Protein AF-A0A5B7BLK3-F1 (afdb_monomer_lite)

Sequence (152 aa):
DPQELPLVCRDIMMEYSKYVMKLGLTLFELLSKALGLDPNHLKDMDCAEGLFQSGHYYPACPEPEVTFGTSNHTDSGFLTVLVQDQMGGLQVRVFNPTQLITNDKFKSVNHKNVRANEGVVYRETTIKDFLTHYFTKGLDGTSSSSHLKLCK

Radius of gyration: 19.3 Å; chains: 1; bounding box: 41×30×56 Å

InterPro domains:
  IPR027443 Isopenicillin N synthase-like superfamily [G3DSA:2.60.120.330] (1-132)
  IPR044861 Isopenicillin N synthase-like, Fe(2+) 2OG dioxygenase domain [PF03171] (56-118)

Secondary structure (DSSP, 8-state):
-GGGS-TTTHHHHHHHHHHHHHHHHHHHHHHHHHTTS-TTHHHHTTTTS------------SSTTT-EEEEEE--SSS-------TT--EEEE------GGGTTSS---EEEEEPPSS---B----HHHHHHHHHHH-SSSS-GGGGGBPP-

Structure (mmCIF, N/CA/C/O backbone):
data_AF-A0A5B7BLK3-F1
#
_entry.id   AF-A0A5B7BLK3-F1
#
loop_
_atom_site.group_PDB
_atom_site.id
_atom_site.type_symbol
_atom_site.label_atom_id
_atom_site.label_alt_id
_atom_site.label_comp_id
_atom_site.label_asym_id
_atom_site.label_entity_id
_atom_site.label_seq_id
_atom_site.pdbx_PDB_ins_code
_atom_site.Cartn_x
_atom_site.Cartn_y
_atom_site.Cartn_z
_atom_site.occupancy
_atom_site.B_iso_or_equiv
_atom_site.auth_seq_id
_atom_site.auth_comp_id
_atom_site.auth_asym_id
_atom_site.auth_atom_id
_atom_site.pdbx_PDB_model_num
ATOM 1 N N . ASP A 1 1 ? -2.453 15.098 -5.390 1.00 76.62 1 ASP A N 1
ATOM 2 C CA . ASP A 1 1 ? -3.443 15.846 -6.200 1.00 76.62 1 ASP A CA 1
ATOM 3 C C . ASP A 1 1 ? -3.699 15.078 -7.504 1.00 76.62 1 ASP A C 1
ATOM 5 O O . ASP A 1 1 ? -2.731 14.588 -8.078 1.00 76.62 1 ASP A O 1
ATOM 9 N N . PRO A 1 2 ? -4.950 14.903 -7.982 1.00 79.31 2 PRO A N 1
ATOM 10 C CA . PRO A 1 2 ? -5.225 14.232 -9.261 1.00 79.31 2 PRO A CA 1
ATOM 11 C C . PRO A 1 2 ? -4.432 14.788 -10.455 1.00 79.31 2 PRO A C 1
ATOM 13 O O . PRO A 1 2 ? -4.132 14.050 -11.395 1.00 79.31 2 PRO A O 1
ATOM 16 N N . GLN A 1 3 ? -4.076 16.075 -10.431 1.00 85.19 3 GLN A N 1
ATOM 17 C CA . GLN A 1 3 ? -3.294 16.726 -11.484 1.00 85.19 3 GLN A CA 1
ATOM 18 C C . GLN A 1 3 ? -1.840 16.237 -11.535 1.00 85.19 3 GLN A C 1
ATOM 20 O O . GLN A 1 3 ? -1.225 16.276 -12.598 1.00 85.19 3 GLN A O 1
ATOM 25 N N . GLU A 1 4 ? -1.315 15.704 -10.429 1.00 84.44 4 GLU A N 1
ATOM 26 C CA . GLU A 1 4 ? 0.033 15.124 -10.352 1.00 84.44 4 GLU A CA 1
ATOM 27 C C . GLU A 1 4 ? 0.104 13.715 -10.957 1.00 84.44 4 GLU A C 1
ATOM 29 O O . GLU A 1 4 ? 1.199 13.193 -11.182 1.00 84.44 4 GLU A O 1
ATOM 34 N N . LEU A 1 5 ? -1.052 13.094 -11.223 1.00 86.06 5 LEU A N 1
ATOM 35 C CA . LEU A 1 5 ? -1.131 11.774 -11.835 1.00 86.06 5 LEU A CA 1
ATOM 36 C C . LEU A 1 5 ? -1.028 11.868 -13.368 1.00 86.06 5 LEU A C 1
ATOM 38 O O . LEU A 1 5 ? -1.684 12.727 -13.982 1.00 86.06 5 LEU A O 1
ATOM 42 N N . PRO A 1 6 ? -0.272 10.954 -14.008 1.00 87.75 6 PRO A N 1
ATOM 43 C CA . PRO A 1 6 ? -0.211 10.850 -15.461 1.00 87.75 6 PRO A CA 1
ATOM 44 C C . PRO A 1 6 ? -1.593 10.643 -16.083 1.00 87.75 6 PRO A C 1
ATOM 46 O O . PRO A 1 6 ? -2.389 9.836 -15.605 1.00 87.75 6 PRO A O 1
ATOM 49 N N . LEU A 1 7 ? -1.857 11.334 -17.195 1.00 90.44 7 LEU A N 1
ATOM 50 C CA . LEU A 1 7 ? -3.172 11.340 -17.847 1.00 90.44 7 LEU A CA 1
ATOM 51 C C . LEU A 1 7 ? -3.697 9.934 -18.169 1.00 90.44 7 LEU A C 1
ATOM 53 O O . LEU A 1 7 ? -4.871 9.666 -17.951 1.00 90.44 7 LEU A O 1
ATOM 57 N N . VAL A 1 8 ? -2.828 9.026 -18.626 1.00 91.88 8 VAL A N 1
ATOM 58 C CA . VAL A 1 8 ? -3.212 7.657 -19.023 1.00 91.88 8 VAL A CA 1
ATOM 59 C C . VAL A 1 8 ? -3.773 6.809 -17.885 1.00 91.88 8 VAL A C 1
ATOM 61 O O . VAL A 1 8 ? -4.544 5.890 -18.139 1.00 91.88 8 VAL A O 1
ATOM 64 N N . CYS A 1 9 ? -3.396 7.093 -16.639 1.00 88.62 9 CYS A N 1
ATOM 65 C CA . CYS A 1 9 ? -3.808 6.295 -15.488 1.00 88.62 9 CYS A CA 1
ATOM 66 C C . CYS A 1 9 ? -4.586 7.094 -14.442 1.00 88.62 9 CYS A C 1
ATOM 68 O O . CYS A 1 9 ? -5.023 6.502 -13.461 1.00 88.62 9 CYS A O 1
ATOM 70 N N . ARG A 1 10 ? -4.784 8.406 -14.630 1.00 91.31 10 ARG A N 1
ATOM 71 C CA . ARG A 1 10 ? -5.410 9.291 -13.638 1.00 91.31 10 ARG A CA 1
ATOM 72 C C . ARG A 1 10 ? -6.768 8.777 -13.175 1.00 91.31 10 ARG A C 1
ATOM 74 O O . ARG A 1 10 ? -6.950 8.567 -11.980 1.00 91.31 10 ARG A O 1
ATOM 81 N N . ASP A 1 11 ? -7.694 8.554 -14.101 1.00 94.19 11 ASP A N 1
ATOM 82 C CA . ASP A 1 11 ? -9.067 8.174 -13.748 1.00 94.19 11 ASP A CA 1
ATOM 83 C C . ASP A 1 11 ? -9.108 6.789 -13.094 1.00 94.19 11 ASP A C 1
ATOM 85 O O . ASP A 1 11 ? -9.754 6.608 -12.063 1.00 94.19 11 ASP A O 1
ATOM 89 N N . ILE A 1 12 ? -8.314 5.852 -13.621 1.00 93.00 12 ILE A N 1
ATOM 90 C CA . ILE A 1 12 ? -8.167 4.494 -13.084 1.00 93.00 12 ILE A CA 1
ATOM 91 C C . ILE A 1 12 ? -7.604 4.533 -11.658 1.00 93.00 12 ILE A C 1
ATOM 93 O O . ILE A 1 12 ? -8.141 3.888 -10.762 1.00 93.00 12 ILE A O 1
ATOM 97 N N . MET A 1 13 ? -6.543 5.307 -11.415 1.00 91.69 13 MET A N 1
ATOM 98 C CA . MET A 1 13 ? -5.936 5.442 -10.088 1.00 91.69 13 MET A CA 1
ATOM 99 C C . MET A 1 13 ? -6.885 6.118 -9.101 1.00 91.69 13 MET A C 1
ATOM 101 O O . MET A 1 13 ? -6.970 5.702 -7.946 1.00 91.69 13 MET A O 1
ATOM 105 N N . MET A 1 14 ? -7.635 7.129 -9.539 1.00 93.44 14 MET A N 1
ATOM 106 C CA . MET A 1 14 ? -8.638 7.797 -8.709 1.00 93.44 14 MET A CA 1
ATOM 107 C C . MET A 1 14 ? -9.784 6.859 -8.328 1.00 93.44 14 MET A C 1
ATOM 109 O O . MET A 1 14 ? -10.229 6.857 -7.179 1.00 93.44 14 MET A O 1
ATOM 113 N N . GLU A 1 15 ? -10.264 6.048 -9.267 1.00 95.50 15 GLU A N 1
ATOM 114 C CA . GLU A 1 15 ? -11.288 5.041 -9.004 1.00 95.50 15 GLU A CA 1
ATOM 115 C C . GLU A 1 15 ? -10.766 3.944 -8.070 1.00 95.50 15 GLU A C 1
ATOM 117 O O . GLU A 1 15 ? -11.380 3.664 -7.038 1.00 95.50 15 GLU A O 1
ATOM 122 N N . TYR A 1 16 ? -9.583 3.400 -8.361 1.00 92.88 16 TYR A N 1
ATOM 123 C CA . TYR A 1 16 ? -8.911 2.416 -7.516 1.00 92.88 16 TYR A CA 1
ATOM 124 C C . TYR A 1 16 ? -8.725 2.928 -6.081 1.00 92.88 16 TYR A C 1
ATOM 126 O O . TYR A 1 16 ? -9.036 2.217 -5.127 1.00 92.88 16 TYR A O 1
ATOM 134 N N . SER A 1 17 ? -8.326 4.194 -5.915 1.00 92.56 17 SER A N 1
ATOM 135 C CA . SER A 1 17 ? -8.194 4.845 -4.603 1.00 92.56 17 SER A CA 1
ATOM 136 C C . SER A 1 17 ? -9.479 4.776 -3.783 1.00 92.56 17 SER A C 1
ATOM 138 O O . SER A 1 17 ? -9.433 4.470 -2.594 1.00 92.56 17 SER A O 1
ATOM 140 N N . LYS A 1 18 ? -10.641 5.013 -4.406 1.00 94.31 18 LYS A N 1
ATOM 141 C CA . LYS A 1 18 ? -11.942 4.944 -3.720 1.00 94.31 18 LYS A CA 1
ATOM 142 C C . LYS A 1 18 ? -12.236 3.529 -3.225 1.00 94.31 18 LYS A C 1
ATOM 144 O O . LYS A 1 18 ? -12.693 3.359 -2.095 1.00 94.31 18 LYS A O 1
ATOM 149 N N . TYR A 1 19 ? -11.954 2.519 -4.048 1.00 95.94 19 TYR A N 1
ATOM 150 C CA . TYR A 1 19 ? -12.148 1.119 -3.669 1.00 95.94 19 TYR A CA 1
ATOM 151 C C . TYR A 1 19 ? -11.194 0.684 -2.554 1.00 95.94 19 TYR A C 1
ATOM 153 O O . TYR A 1 19 ? -11.640 0.061 -1.590 1.00 95.94 19 TYR A O 1
ATOM 161 N N . VAL A 1 20 ? -9.915 1.062 -2.635 1.00 94.06 20 VAL A N 1
ATOM 162 C CA . VAL A 1 20 ? -8.923 0.757 -1.593 1.00 94.06 20 VAL A CA 1
ATOM 163 C C . VAL A 1 20 ? -9.264 1.455 -0.281 1.00 94.06 20 VAL A C 1
ATOM 165 O O . VAL A 1 20 ? -9.175 0.819 0.763 1.00 94.06 20 VAL A O 1
ATOM 168 N N . MET A 1 21 ? -9.736 2.704 -0.306 1.00 93.75 21 MET A N 1
ATOM 169 C CA . MET A 1 21 ? -10.192 3.389 0.912 1.00 93.75 21 MET A CA 1
ATOM 170 C C . MET A 1 21 ? -11.377 2.676 1.557 1.00 93.75 21 MET A C 1
ATOM 172 O O . MET A 1 21 ? -11.376 2.438 2.763 1.00 93.75 21 MET A O 1
ATOM 176 N N . LYS A 1 22 ? -12.374 2.275 0.761 1.00 95.56 22 LYS A N 1
ATOM 177 C CA . LYS A 1 22 ? -13.519 1.508 1.269 1.00 95.56 22 LYS A CA 1
ATOM 178 C C . LYS A 1 22 ? -13.077 0.178 1.890 1.00 95.56 22 LYS A C 1
ATOM 180 O O . LYS A 1 22 ? -13.570 -0.196 2.956 1.00 95.56 22 LYS A O 1
ATOM 185 N N . LEU A 1 23 ? -12.150 -0.523 1.237 1.00 94.94 23 LEU A N 1
ATOM 186 C CA . LEU A 1 23 ? -11.564 -1.755 1.758 1.00 94.94 23 LEU A CA 1
ATOM 187 C C . LEU A 1 23 ? -10.812 -1.500 3.069 1.00 94.94 23 LEU A C 1
ATOM 189 O O . LEU A 1 23 ? -11.059 -2.199 4.046 1.00 94.94 23 LEU A O 1
ATOM 193 N N . GLY A 1 24 ? -9.949 -0.483 3.109 1.00 92.88 24 GLY A N 1
ATOM 194 C CA . GLY A 1 24 ? -9.183 -0.096 4.292 1.00 92.88 24 GLY A CA 1
ATOM 195 C C . GLY A 1 24 ? -10.088 0.183 5.488 1.00 92.88 24 GLY A C 1
ATOM 196 O O . GLY A 1 24 ? -9.904 -0.427 6.535 1.00 92.88 24 GLY A O 1
ATOM 197 N N . LEU A 1 25 ? -11.127 1.007 5.312 1.00 94.38 25 LEU A N 1
ATOM 198 C CA . LEU A 1 25 ? -12.119 1.291 6.358 1.00 94.38 25 LEU A CA 1
ATOM 199 C C . LEU A 1 25 ? -12.799 0.016 6.875 1.00 94.38 25 LEU A C 1
ATOM 201 O O . LEU A 1 25 ? -12.903 -0.184 8.082 1.00 94.38 25 LEU A O 1
ATOM 205 N N . THR A 1 26 ? -13.185 -0.885 5.969 1.00 96.31 26 THR A N 1
ATOM 206 C CA . THR A 1 26 ? -13.781 -2.177 6.348 1.00 96.31 26 THR A CA 1
ATOM 207 C C . THR A 1 26 ? -12.801 -3.022 7.170 1.00 96.31 26 THR A C 1
ATOM 209 O O . THR A 1 26 ? -13.182 -3.635 8.166 1.00 96.31 26 THR A O 1
ATOM 212 N N . LEU A 1 27 ? -11.522 -3.049 6.784 1.00 94.69 27 LEU A N 1
AT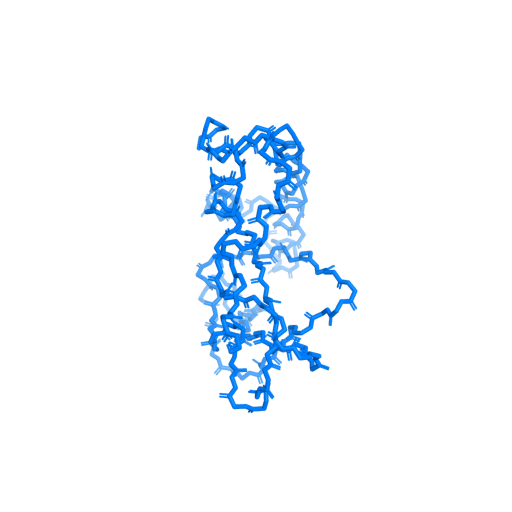OM 213 C CA . LEU A 1 27 ? -10.483 -3.776 7.514 1.00 94.69 27 LEU A CA 1
ATOM 214 C C . LEU A 1 27 ? -10.222 -3.160 8.893 1.00 94.69 27 LEU A C 1
ATOM 216 O O . LEU A 1 27 ? -10.094 -3.907 9.859 1.00 94.69 27 LEU A O 1
ATOM 220 N N . PHE A 1 28 ? -10.213 -1.832 9.021 1.00 92.88 28 PHE A N 1
ATOM 221 C CA . PHE A 1 28 ? -10.085 -1.149 10.311 1.00 92.88 28 PHE A CA 1
ATOM 222 C C . PHE A 1 28 ? -11.214 -1.502 11.282 1.00 92.88 28 PHE A C 1
ATOM 224 O O . PHE A 1 28 ? -10.946 -1.759 12.459 1.00 92.88 28 PHE A O 1
ATOM 231 N N . GLU A 1 29 ? -12.455 -1.589 10.800 1.00 95.69 29 GLU A N 1
ATOM 232 C CA . GLU A 1 29 ? -13.584 -2.026 11.627 1.00 95.69 29 GLU A CA 1
ATOM 233 C C . GLU A 1 29 ? -13.416 -3.470 12.115 1.00 95.69 29 GLU A C 1
ATOM 235 O O . GLU A 1 29 ? -13.656 -3.783 13.286 1.00 95.69 29 GLU A O 1
ATOM 240 N N . LEU A 1 30 ? -12.983 -4.366 11.223 1.00 95.56 30 LEU A N 1
ATOM 241 C CA . LEU A 1 30 ? -12.754 -5.773 11.553 1.00 95.56 30 LEU A CA 1
ATOM 242 C C . LEU A 1 30 ? -11.587 -5.950 12.530 1.00 95.56 30 LEU A C 1
ATOM 244 O O . LEU A 1 30 ? -11.705 -6.722 13.481 1.00 95.56 30 LEU A O 1
ATOM 248 N N . LEU A 1 31 ? -10.486 -5.220 12.335 1.00 90.44 31 LEU A N 1
ATOM 249 C CA . LEU A 1 31 ? -9.335 -5.224 13.238 1.00 90.44 31 LEU A CA 1
ATOM 250 C C . LEU A 1 31 ? -9.722 -4.693 14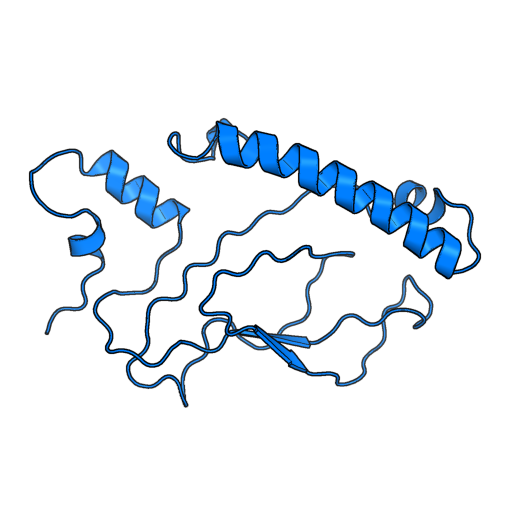.619 1.00 90.44 31 LEU A C 1
ATOM 252 O O . LEU A 1 31 ? -9.383 -5.319 15.620 1.00 90.44 31 LEU A O 1
ATOM 256 N N . SER A 1 32 ? -10.491 -3.603 14.689 1.00 90.88 32 SER A N 1
ATOM 257 C CA . SER A 1 32 ? -10.976 -3.058 15.964 1.00 90.88 32 SER A CA 1
ATOM 258 C C . SER A 1 32 ? -11.814 -4.090 16.727 1.00 90.88 32 SER A C 1
ATOM 260 O O . SER A 1 32 ? -11.544 -4.374 17.897 1.00 90.88 32 SER A O 1
ATOM 262 N N . LYS A 1 33 ? -12.748 -4.759 16.037 1.00 95.25 33 LYS A N 1
ATOM 263 C CA . LYS A 1 33 ? -13.534 -5.866 16.611 1.00 95.25 33 LYS A CA 1
ATOM 264 C C . LYS A 1 33 ? -12.655 -7.029 17.070 1.00 95.25 33 LYS A C 1
ATOM 266 O O . LYS A 1 33 ? -12.857 -7.543 18.166 1.00 95.25 33 LYS A O 1
ATOM 271 N N . ALA A 1 34 ? -11.667 -7.432 16.270 1.00 91.19 34 ALA A N 1
ATOM 272 C CA . ALA A 1 34 ? -10.743 -8.515 16.615 1.00 91.19 34 ALA A CA 1
ATOM 273 C C . ALA A 1 34 ? -9.891 -8.197 17.859 1.00 91.19 34 ALA A C 1
ATOM 275 O O . ALA A 1 34 ? -9.508 -9.100 18.603 1.00 91.19 34 ALA A O 1
ATOM 276 N N . LEU A 1 35 ? -9.630 -6.914 18.122 1.00 87.06 35 LEU A N 1
ATOM 277 C CA . LEU A 1 35 ? -8.943 -6.450 19.328 1.00 87.06 35 LEU A CA 1
ATOM 278 C C . LEU A 1 35 ? -9.852 -6.410 20.567 1.00 87.06 35 LEU A C 1
ATOM 280 O O . LEU A 1 35 ? -9.326 -6.255 21.674 1.00 87.06 35 LEU A O 1
ATOM 284 N N . GLY A 1 36 ? -11.167 -6.591 20.397 1.00 92.50 36 GLY A N 1
ATOM 285 C CA . GLY A 1 36 ? -12.182 -6.438 21.441 1.00 92.50 36 GLY A CA 1
ATOM 286 C C . GLY A 1 36 ? -12.565 -4.980 21.706 1.00 92.50 36 GLY A C 1
ATOM 287 O O . GLY A 1 36 ? -12.978 -4.657 22.816 1.00 92.50 36 GLY A O 1
ATOM 288 N N . LEU A 1 37 ? -12.372 -4.100 20.720 1.00 93.81 37 LEU A N 1
ATOM 289 C CA . LEU A 1 37 ? -12.618 -2.661 20.815 1.00 93.81 37 LEU A CA 1
ATOM 290 C C . LEU A 1 37 ? -13.908 -2.279 20.079 1.00 93.81 37 LEU A C 1
ATOM 292 O O . LEU A 1 37 ? -14.486 -3.085 19.342 1.00 93.81 37 LEU A O 1
ATOM 296 N N . ASP A 1 38 ? -14.345 -1.032 20.269 1.00 97.25 38 ASP A N 1
ATOM 297 C CA . ASP A 1 38 ? -15.418 -0.453 19.458 1.00 97.25 38 ASP A CA 1
ATOM 298 C C . ASP A 1 38 ? -15.055 -0.539 17.961 1.00 97.25 38 ASP A C 1
ATOM 300 O O . ASP A 1 38 ? -13.903 -0.267 17.616 1.00 97.25 38 ASP A O 1
ATOM 304 N N . PRO A 1 39 ? -15.984 -0.901 17.055 1.00 95.81 39 PRO A N 1
ATOM 305 C CA . PRO A 1 39 ? -15.697 -1.002 15.625 1.00 95.81 39 PRO A CA 1
ATOM 306 C C . PRO A 1 39 ? -15.076 0.253 15.001 1.00 95.81 39 PRO A C 1
ATOM 308 O O . PRO A 1 39 ? -14.317 0.126 14.047 1.00 95.81 39 PRO A O 1
ATOM 311 N N . ASN A 1 40 ? -15.358 1.447 15.524 1.00 94.19 40 ASN A N 1
ATOM 312 C CA . ASN A 1 40 ? -14.799 2.693 15.003 1.00 94.19 40 ASN A CA 1
ATOM 313 C C . ASN A 1 40 ? -13.474 3.087 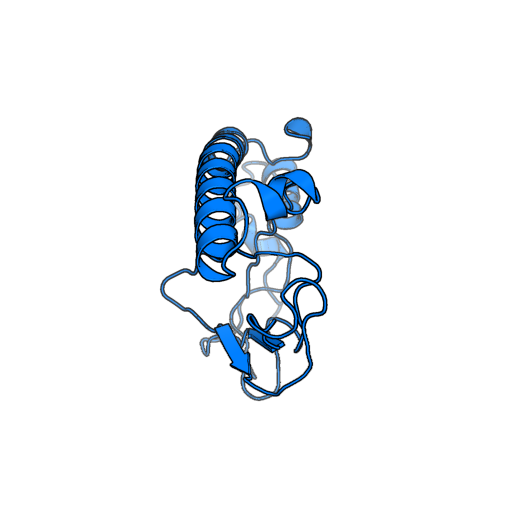15.663 1.00 94.19 40 ASN A C 1
ATOM 315 O O . A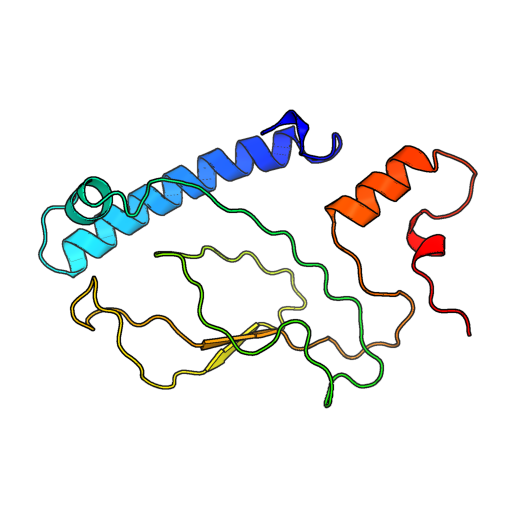SN A 1 40 ? -12.845 4.031 15.204 1.00 94.19 40 ASN A O 1
ATOM 319 N N . HIS A 1 41 ? -12.994 2.356 16.674 1.00 91.94 41 HIS A N 1
ATOM 320 C CA . HIS A 1 41 ? -11.858 2.773 17.498 1.00 91.94 41 HIS A CA 1
ATOM 321 C C . HIS A 1 41 ? -10.615 3.183 16.694 1.00 91.94 41 HIS A C 1
ATOM 323 O O . HIS A 1 41 ? -10.082 4.268 16.900 1.00 91.94 41 HIS A O 1
ATOM 329 N N . LEU A 1 42 ? -10.156 2.348 15.753 1.00 88.06 42 LEU A N 1
ATOM 330 C CA . LEU A 1 42 ? -8.977 2.680 14.941 1.00 88.06 42 LEU A CA 1
ATOM 331 C C . LEU A 1 42 ? -9.231 3.852 13.982 1.00 88.06 42 LEU A C 1
ATOM 333 O O . LEU A 1 42 ? -8.312 4.609 13.677 1.00 88.06 42 LEU A O 1
ATOM 337 N N . LYS A 1 43 ? -10.470 4.023 13.518 1.00 88.56 43 LYS A N 1
ATOM 338 C CA . LYS A 1 43 ? -10.855 5.159 12.678 1.00 88.56 43 LYS A CA 1
ATOM 339 C C . LYS A 1 43 ? -10.864 6.459 13.484 1.00 88.56 43 LYS A C 1
ATOM 341 O O . LYS A 1 43 ? -10.337 7.450 13.003 1.00 88.56 43 LYS A O 1
ATOM 346 N N . ASP A 1 44 ? -11.392 6.427 14.704 1.00 91.06 44 ASP A N 1
ATOM 347 C CA . ASP A 1 44 ? -11.450 7.573 15.620 1.00 91.06 44 ASP A CA 1
ATOM 348 C C . ASP A 1 44 ? -10.060 7.980 16.144 1.00 91.06 44 ASP A C 1
ATOM 350 O O . ASP A 1 44 ? -9.873 9.090 16.631 1.00 91.06 44 ASP A O 1
ATOM 354 N N . MET A 1 45 ? -9.073 7.084 16.035 1.00 87.69 45 MET A N 1
ATOM 355 C CA . MET A 1 45 ? -7.649 7.366 16.251 1.00 87.69 45 MET A CA 1
ATOM 356 C C . MET A 1 45 ? -6.941 7.907 14.999 1.00 87.69 45 MET A C 1
ATOM 358 O O . MET A 1 45 ? -5.711 7.884 14.936 1.00 87.69 45 MET A O 1
ATOM 362 N N . ASP A 1 46 ? -7.694 8.307 13.976 1.00 86.62 46 ASP A N 1
ATOM 363 C CA . ASP A 1 46 ? -7.188 8.803 12.698 1.00 86.62 46 ASP A CA 1
ATOM 364 C C . ASP A 1 46 ? -6.285 7.802 11.945 1.00 86.62 46 ASP A C 1
ATOM 366 O O . ASP A 1 46 ? -5.552 8.171 11.030 1.00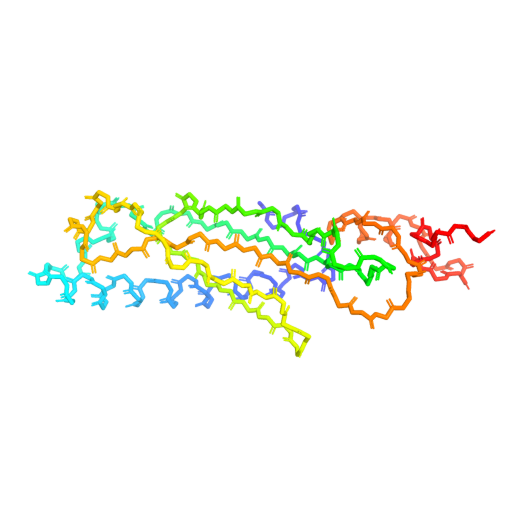 86.62 46 ASP A O 1
ATOM 370 N N . CYS A 1 47 ? -6.338 6.497 12.257 1.00 83.69 47 CYS A N 1
ATOM 371 C CA . CYS A 1 47 ? -5.489 5.506 11.574 1.00 83.69 47 CYS A CA 1
ATOM 372 C C . CYS A 1 47 ? -5.869 5.317 10.096 1.00 83.69 47 CYS A C 1
ATOM 374 O O . CYS A 1 47 ? -5.078 4.780 9.321 1.00 83.69 47 CYS A O 1
ATOM 376 N N . ALA A 1 48 ? -7.079 5.737 9.718 1.00 84.25 48 ALA A N 1
ATOM 377 C CA . ALA A 1 48 ? -7.575 5.734 8.345 1.00 84.25 48 ALA A CA 1
ATOM 378 C C . ALA A 1 48 ? -7.432 7.102 7.647 1.00 84.25 48 ALA A C 1
ATOM 380 O O . ALA A 1 48 ? -7.874 7.242 6.503 1.00 84.25 48 ALA A O 1
ATOM 381 N N . GLU A 1 49 ? -6.845 8.102 8.315 1.00 83.31 49 GLU A N 1
ATOM 382 C CA . GLU A 1 49 ? -6.647 9.431 7.744 1.00 83.31 49 GLU A CA 1
ATOM 383 C C . GLU A 1 49 ? -5.421 9.440 6.828 1.00 83.31 49 GLU A C 1
ATOM 385 O O . GLU A 1 49 ? -4.274 9.273 7.244 1.00 83.31 49 GLU A O 1
ATOM 390 N N . GLY A 1 50 ? -5.682 9.655 5.540 1.00 81.62 50 GLY A N 1
ATOM 391 C CA . GLY A 1 50 ? -4.663 9.699 4.501 1.00 81.62 50 GLY A CA 1
ATOM 392 C C . GLY A 1 50 ? -4.534 8.401 3.705 1.00 81.62 50 GLY A C 1
ATOM 393 O O . GLY A 1 50 ? -4.704 7.289 4.195 1.00 81.62 50 GLY A O 1
ATOM 394 N N . LEU A 1 51 ? -4.210 8.567 2.423 1.00 85.56 51 LEU A N 1
ATOM 395 C CA . LEU A 1 51 ? -3.936 7.478 1.496 1.00 85.56 51 LEU A CA 1
ATOM 396 C C . LEU A 1 51 ? -2.636 7.782 0.766 1.00 85.56 51 LEU A C 1
ATOM 398 O O . LEU A 1 51 ? -2.542 8.774 0.043 1.00 85.56 51 LEU A O 1
ATOM 402 N N . PHE A 1 52 ? -1.653 6.903 0.928 1.00 85.19 52 PHE A N 1
ATOM 403 C CA . PHE A 1 52 ? -0.425 6.934 0.148 1.00 85.19 52 PHE A CA 1
ATOM 404 C C . PHE A 1 52 ? -0.431 5.796 -0.871 1.00 85.19 52 PHE A C 1
ATOM 406 O O . PHE A 1 52 ? -0.806 4.668 -0.556 1.00 85.19 52 PHE A O 1
ATOM 413 N N . GLN A 1 53 ? -0.023 6.096 -2.102 1.00 84.88 53 GLN A N 1
ATOM 414 C CA . GLN A 1 53 ? 0.041 5.126 -3.190 1.00 84.88 53 GLN A CA 1
ATOM 415 C C . GLN A 1 53 ? 1.408 5.184 -3.852 1.00 84.88 53 GLN A C 1
ATOM 417 O O . GLN A 1 53 ? 1.885 6.258 -4.213 1.00 84.88 53 GLN A O 1
ATOM 422 N N . SER A 1 54 ? 2.005 4.012 -4.054 1.00 83.50 54 SER A N 1
ATOM 423 C CA . SER A 1 54 ? 3.251 3.857 -4.793 1.00 83.50 54 SER A CA 1
ATOM 424 C C . SER A 1 54 ? 3.102 2.755 -5.832 1.00 83.50 54 SER A C 1
ATOM 426 O O . SER A 1 54 ? 2.556 1.690 -5.549 1.00 83.50 54 SER A O 1
ATOM 428 N N . GLY A 1 55 ? 3.588 3.026 -7.041 1.00 83.75 55 GLY A N 1
ATOM 429 C CA . GLY A 1 55 ? 3.719 2.037 -8.100 1.00 83.75 55 GLY A CA 1
ATOM 430 C C . GLY A 1 55 ? 5.189 1.689 -8.284 1.00 83.75 55 GLY A C 1
ATOM 431 O O . GLY A 1 55 ? 5.964 2.519 -8.763 1.00 83.75 55 GLY A O 1
ATOM 432 N N . HIS A 1 56 ? 5.571 0.474 -7.900 1.00 80.81 56 HIS A N 1
ATOM 433 C CA . HIS A 1 56 ? 6.940 -0.008 -8.049 1.00 80.81 56 HIS A CA 1
ATOM 434 C C . HIS A 1 56 ? 7.099 -0.779 -9.358 1.00 80.81 56 HIS A C 1
ATOM 436 O O . HIS A 1 56 ? 6.300 -1.659 -9.672 1.00 80.81 56 HIS A O 1
ATOM 442 N N . TYR A 1 57 ? 8.150 -0.455 -10.107 1.00 79.25 57 TYR A N 1
ATOM 443 C CA . TYR A 1 57 ? 8.553 -1.195 -11.294 1.00 79.25 57 TYR A CA 1
ATOM 444 C C . TYR A 1 57 ? 9.964 -1.736 -11.077 1.00 79.25 57 TYR A C 1
ATOM 446 O O . TYR A 1 57 ? 10.926 -0.971 -11.031 1.00 79.25 57 TYR A O 1
ATOM 454 N N . TYR A 1 58 ? 10.081 -3.055 -10.925 1.00 77.88 58 TYR A N 1
ATOM 455 C CA . TYR A 1 58 ? 11.361 -3.733 -10.745 1.00 77.88 58 TYR A CA 1
ATOM 456 C C . TYR A 1 58 ? 11.804 -4.333 -12.083 1.00 77.88 58 TYR A C 1
ATOM 458 O O . TYR A 1 58 ? 11.317 -5.404 -12.451 1.00 77.88 58 TYR A O 1
ATOM 466 N N . PRO A 1 59 ? 12.703 -3.675 -12.838 1.00 77.38 59 PRO A N 1
ATOM 467 C CA . PRO A 1 59 ? 13.240 -4.276 -14.048 1.00 77.38 59 PRO A CA 1
ATOM 468 C C . PRO A 1 59 ? 14.038 -5.531 -13.690 1.00 77.38 59 PRO A C 1
ATOM 470 O O . PRO A 1 59 ? 14.552 -5.670 -12.574 1.00 77.38 59 PRO A O 1
ATOM 473 N N . ALA A 1 60 ? 14.169 -6.430 -14.659 1.00 78.75 60 ALA A N 1
ATOM 474 C CA . ALA A 1 60 ? 14.970 -7.631 -14.496 1.00 78.75 60 ALA A CA 1
ATOM 475 C C . ALA A 1 60 ? 16.441 -7.280 -14.168 1.00 78.75 60 ALA A C 1
ATOM 477 O O . ALA A 1 60 ? 16.909 -6.189 -14.513 1.00 78.75 60 ALA A O 1
ATOM 478 N N . CYS A 1 61 ? 17.150 -8.162 -13.453 1.00 73.31 61 CYS A N 1
ATOM 479 C CA . CYS A 1 61 ? 18.504 -7.927 -12.919 1.00 73.31 61 CYS A CA 1
ATOM 480 C C . CYS A 1 61 ? 19.483 -8.992 -13.425 1.00 73.31 61 CYS A C 1
ATOM 482 O O . CYS A 1 61 ? 19.073 -10.149 -13.487 1.00 73.31 61 CYS A O 1
ATOM 484 N N . PRO A 1 62 ? 20.761 -8.678 -13.735 1.00 76.25 62 PRO A N 1
ATOM 485 C CA . PRO A 1 62 ? 21.682 -9.686 -14.248 1.00 76.25 62 PRO A CA 1
ATOM 486 C C . PRO A 1 62 ? 22.291 -10.487 -13.092 1.00 76.25 62 PRO A C 1
ATOM 488 O O . PRO A 1 62 ? 22.721 -11.617 -13.277 1.00 76.25 62 PRO A O 1
ATOM 491 N N . GLU A 1 63 ? 22.293 -9.897 -11.896 1.00 78.69 63 GLU A N 1
ATOM 492 C CA . GLU A 1 63 ? 22.850 -10.438 -10.668 1.00 78.69 63 GLU A CA 1
ATOM 493 C C . GLU A 1 63 ? 21.788 -10.331 -9.549 1.00 78.69 63 GLU A C 1
ATOM 495 O O . GLU A 1 63 ? 21.963 -9.592 -8.570 1.00 78.69 63 GLU A O 1
ATOM 500 N N . PRO A 1 64 ? 20.634 -11.020 -9.693 1.00 71.75 64 PRO A N 1
ATOM 501 C CA . PRO A 1 64 ? 19.516 -10.922 -8.749 1.00 71.75 64 PRO A CA 1
ATOM 502 C C . PRO A 1 64 ? 19.861 -11.474 -7.357 1.00 71.75 64 PRO A C 1
ATOM 504 O O . PRO A 1 64 ? 19.209 -11.125 -6.377 1.00 71.75 64 PRO A O 1
ATOM 507 N N . GLU A 1 65 ? 20.898 -12.309 -7.254 1.00 75.25 65 GLU A N 1
ATOM 508 C CA . GLU A 1 65 ? 21.357 -12.901 -5.992 1.00 75.25 65 GLU A CA 1
ATOM 509 C C . GLU A 1 65 ? 22.059 -11.888 -5.073 1.00 75.25 65 GLU A C 1
ATOM 511 O O . GLU A 1 65 ? 22.046 -12.049 -3.853 1.00 75.25 65 GLU A O 1
ATOM 516 N N . VAL A 1 66 ? 22.633 -10.823 -5.645 1.00 74.81 66 VAL A N 1
ATOM 517 C CA . VAL A 1 66 ? 23.379 -9.780 -4.913 1.00 74.81 66 VAL A CA 1
ATOM 518 C C . VAL A 1 66 ? 22.678 -8.419 -4.932 1.00 74.81 66 VAL A C 1
ATOM 520 O O . VAL A 1 66 ? 23.171 -7.463 -4.337 1.00 74.81 66 VAL A O 1
ATOM 523 N N . THR A 1 67 ? 21.510 -8.326 -5.577 1.00 67.06 67 THR A N 1
ATOM 524 C CA . THR A 1 67 ? 20.778 -7.069 -5.766 1.00 67.06 67 THR A CA 1
ATOM 525 C C . THR A 1 67 ? 19.347 -7.168 -5.246 1.00 67.06 67 THR A C 1
ATOM 527 O O . THR A 1 67 ? 18.606 -8.091 -5.573 1.00 67.06 67 THR A O 1
ATOM 530 N N . PHE A 1 68 ? 18.903 -6.159 -4.495 1.00 70.00 68 PHE A N 1
ATOM 531 C CA . PHE A 1 68 ? 17.511 -6.042 -4.057 1.00 70.00 68 PHE A CA 1
ATOM 532 C C . PHE A 1 68 ? 16.703 -5.155 -5.013 1.00 70.00 68 PHE A C 1
ATOM 534 O O . PHE A 1 68 ? 17.234 -4.207 -5.596 1.00 70.00 68 PHE A O 1
ATOM 541 N N . GLY A 1 69 ? 15.415 -5.466 -5.182 1.00 72.94 69 GLY A N 1
ATOM 542 C CA . GLY A 1 69 ? 14.452 -4.542 -5.787 1.00 72.94 69 GLY A CA 1
ATOM 543 C C . GLY A 1 69 ? 14.074 -3.439 -4.799 1.00 72.94 69 GLY A C 1
ATOM 544 O O . GLY A 1 69 ? 14.041 -2.264 -5.137 1.00 72.94 69 GLY A O 1
ATOM 545 N N . THR A 1 70 ? 13.870 -3.800 -3.533 1.00 74.12 70 THR A N 1
ATOM 546 C CA . THR A 1 70 ? 13.726 -2.843 -2.426 1.00 74.12 70 THR A CA 1
ATOM 547 C C . THR A 1 70 ? 14.441 -3.392 -1.206 1.00 74.12 70 THR A C 1
ATOM 549 O O . THR A 1 70 ? 14.390 -4.598 -0.955 1.00 74.12 70 THR A O 1
ATOM 552 N N . SER A 1 71 ? 15.128 -2.521 -0.468 1.00 75.06 71 SER A N 1
ATOM 553 C CA . SER A 1 71 ? 15.818 -2.887 0.766 1.00 75.06 71 SER A CA 1
ATOM 554 C C . SER A 1 71 ? 14.841 -3.400 1.831 1.00 75.06 71 SER A C 1
ATOM 556 O O . SER A 1 71 ? 13.641 -3.130 1.802 1.00 75.06 71 SER A O 1
ATOM 558 N N . ASN A 1 72 ? 15.372 -4.161 2.788 1.00 74.00 72 ASN A N 1
ATOM 559 C CA . ASN A 1 72 ? 14.614 -4.627 3.947 1.00 74.00 72 ASN A CA 1
ATOM 560 C C . ASN A 1 72 ? 14.080 -3.433 4.748 1.00 74.00 72 ASN A C 1
ATOM 562 O O . ASN A 1 72 ? 14.871 -2.633 5.250 1.00 74.00 72 ASN A O 1
ATOM 566 N N . HIS A 1 73 ? 12.765 -3.349 4.926 1.00 75.81 73 HIS A N 1
ATOM 567 C CA . HIS A 1 73 ? 12.125 -2.280 5.691 1.00 75.81 73 HIS A CA 1
ATOM 568 C C . HIS A 1 73 ? 10.807 -2.747 6.317 1.00 75.81 73 HIS A C 1
ATOM 570 O O . HIS A 1 73 ? 10.313 -3.833 6.027 1.00 75.81 73 HIS A O 1
ATOM 576 N N . THR A 1 74 ? 10.263 -1.932 7.213 1.00 71.69 74 THR A N 1
ATOM 577 C CA . THR A 1 74 ? 8.886 -2.028 7.706 1.00 71.69 74 THR A CA 1
ATOM 578 C C . THR A 1 74 ? 8.141 -0.792 7.237 1.00 71.69 74 THR A C 1
ATOM 580 O O . THR A 1 74 ? 8.712 0.301 7.269 1.00 71.69 74 THR A O 1
ATOM 583 N N . ASP A 1 75 ? 6.880 -0.946 6.851 1.00 78.12 75 ASP A N 1
ATOM 584 C CA . ASP A 1 75 ? 6.060 0.207 6.492 1.00 78.12 75 ASP A CA 1
ATOM 585 C C . ASP A 1 75 ? 5.826 1.103 7.708 1.00 78.12 75 ASP A C 1
ATOM 587 O O . ASP A 1 75 ? 5.670 0.629 8.836 1.00 78.12 75 ASP A O 1
ATOM 591 N N . SER A 1 76 ? 5.808 2.412 7.462 1.00 74.44 76 SER A N 1
ATOM 592 C CA . SER A 1 76 ? 5.497 3.425 8.473 1.00 74.44 76 SER A CA 1
ATOM 593 C C . SER A 1 76 ? 3.992 3.629 8.670 1.00 74.44 76 SER A C 1
ATOM 595 O O . SER A 1 76 ? 3.586 4.196 9.682 1.00 74.44 76 SER A O 1
ATOM 597 N N . GLY A 1 77 ? 3.173 3.189 7.710 1.00 75.44 77 GLY A N 1
ATOM 598 C CA . GLY A 1 77 ? 1.715 3.262 7.774 1.00 75.44 77 GLY A CA 1
ATOM 599 C C . GLY A 1 77 ? 1.100 2.191 8.676 1.00 75.44 77 GLY A C 1
ATOM 600 O O . GLY A 1 77 ? 1.750 1.220 9.062 1.00 75.44 77 GLY A O 1
ATOM 601 N N . PHE A 1 78 ? -0.186 2.354 8.998 1.00 82.62 78 PHE A N 1
ATOM 602 C CA . PHE A 1 78 ? -0.912 1.376 9.813 1.00 82.62 78 PHE A CA 1
ATOM 603 C C . PHE A 1 78 ? -1.237 0.097 9.030 1.00 82.62 78 PHE A C 1
ATOM 605 O O . PHE A 1 78 ? -1.081 -1.009 9.548 1.00 82.62 78 PHE A O 1
ATOM 612 N N . LEU A 1 79 ? -1.701 0.252 7.786 1.00 84.88 79 LEU A N 1
ATOM 613 C CA . LEU A 1 79 ? -2.125 -0.841 6.919 1.00 84.88 79 LEU A CA 1
ATOM 614 C C . LEU A 1 79 ? -1.663 -0.589 5.483 1.00 84.88 79 LEU A C 1
ATOM 616 O O . LEU A 1 79 ? -1.971 0.452 4.904 1.00 84.88 79 LEU A O 1
ATOM 620 N N . THR A 1 80 ? -1.005 -1.586 4.895 1.00 86.31 80 THR A N 1
ATOM 621 C CA . THR A 1 80 ? -0.613 -1.590 3.483 1.00 86.31 80 THR A CA 1
ATOM 622 C C . THR A 1 80 ? -1.406 -2.656 2.737 1.00 86.31 80 THR A C 1
ATOM 624 O O . THR A 1 80 ? -1.400 -3.827 3.116 1.00 86.31 80 THR A O 1
ATOM 627 N N . VAL A 1 81 ? -2.075 -2.260 1.653 1.00 89.31 81 VAL A N 1
ATOM 628 C CA . VAL A 1 81 ? -2.704 -3.186 0.701 1.00 89.31 81 VAL A CA 1
ATOM 629 C C . VAL A 1 81 ? -1.809 -3.266 -0.529 1.00 89.31 81 VAL A C 1
ATOM 631 O O . VAL A 1 81 ? -1.675 -2.289 -1.264 1.00 89.31 81 VAL A O 1
ATOM 634 N N . LEU A 1 82 ? -1.191 -4.428 -0.746 1.00 90.19 82 LEU A N 1
ATOM 635 C CA . LEU A 1 82 ? -0.299 -4.668 -1.877 1.00 90.19 82 LEU A CA 1
ATOM 636 C C . LEU A 1 82 ? -1.005 -5.496 -2.955 1.00 90.19 82 LEU A C 1
ATOM 638 O O . LEU A 1 82 ? -1.539 -6.567 -2.673 1.00 90.19 82 LEU A O 1
ATOM 642 N N . VAL A 1 83 ? -0.942 -5.022 -4.198 1.00 88.69 83 VAL A N 1
ATOM 643 C CA . VAL A 1 83 ? -1.305 -5.799 -5.389 1.00 88.69 83 VAL A CA 1
ATOM 644 C C . VAL A 1 83 ? -0.018 -6.142 -6.127 1.00 88.69 83 VAL A C 1
ATOM 646 O O . VAL A 1 83 ? 0.754 -5.248 -6.467 1.00 88.69 83 VAL A O 1
ATOM 649 N N . GLN A 1 84 ? 0.219 -7.433 -6.347 1.00 82.75 84 GLN A N 1
ATOM 650 C CA . GLN A 1 84 ? 1.374 -7.933 -7.090 1.00 82.75 84 GLN A CA 1
ATOM 651 C C . GLN A 1 84 ? 0.938 -8.450 -8.456 1.00 82.75 84 GLN A C 1
ATOM 653 O O . GLN A 1 84 ? -0.189 -8.918 -8.628 1.00 82.75 84 GLN A O 1
ATOM 658 N N . ASP A 1 85 ? 1.847 -8.376 -9.420 1.00 80.81 85 ASP A N 1
ATOM 659 C CA . ASP A 1 85 ? 1.698 -9.098 -10.673 1.00 80.81 85 ASP A CA 1
ATOM 660 C C . ASP A 1 85 ? 2.032 -10.592 -10.488 1.00 80.81 85 ASP A C 1
ATOM 662 O O . ASP A 1 85 ? 2.299 -11.082 -9.388 1.00 80.81 85 ASP A O 1
ATOM 666 N N . GLN A 1 86 ? 2.031 -11.325 -11.595 1.00 80.44 86 GLN A N 1
ATOM 667 C CA . GLN A 1 86 ? 2.357 -12.749 -11.624 1.00 80.44 86 GLN A CA 1
ATOM 668 C C . GLN A 1 86 ? 3.837 -13.076 -11.352 1.00 80.44 86 GLN A C 1
ATOM 670 O O . GLN A 1 86 ? 4.153 -14.242 -11.126 1.00 80.44 86 GLN A O 1
ATOM 675 N N . MET A 1 87 ? 4.749 -12.094 -11.390 1.00 75.88 87 MET A N 1
ATOM 676 C CA . MET A 1 87 ? 6.173 -12.322 -11.106 1.00 75.88 87 MET A CA 1
ATOM 677 C C . MET A 1 87 ? 6.448 -12.382 -9.601 1.00 75.88 87 MET A C 1
ATOM 679 O O . MET A 1 87 ? 7.357 -13.090 -9.165 1.00 75.88 87 MET A O 1
ATOM 683 N N . GLY A 1 88 ? 5.657 -11.670 -8.796 1.00 79.06 88 GLY A N 1
ATOM 684 C CA . GLY A 1 88 ? 5.789 -11.683 -7.342 1.00 79.06 88 GLY A CA 1
ATOM 685 C C . GLY A 1 88 ? 7.085 -11.017 -6.864 1.00 79.06 88 GLY A C 1
ATOM 686 O O . GLY A 1 88 ? 7.355 -9.867 -7.192 1.00 79.06 88 GLY A O 1
ATOM 687 N N . GLY A 1 89 ? 7.864 -11.708 -6.025 1.00 78.44 89 GLY A N 1
ATOM 688 C CA . GLY A 1 89 ? 9.159 -11.218 -5.519 1.00 78.44 89 GLY A CA 1
ATOM 689 C C . GLY A 1 89 ? 9.142 -10.632 -4.103 1.00 78.44 89 GLY A C 1
ATOM 690 O O . GLY A 1 89 ? 10.212 -10.390 -3.542 1.00 78.44 89 GLY A O 1
ATOM 691 N N . LEU A 1 90 ? 7.963 -10.477 -3.491 1.00 80.62 90 LEU A N 1
ATOM 692 C CA . LEU A 1 90 ? 7.834 -10.082 -2.087 1.00 80.62 90 LEU A CA 1
ATOM 693 C C . LEU A 1 90 ? 8.357 -11.194 -1.175 1.00 80.62 90 LEU A C 1
ATOM 695 O O . LEU A 1 90 ? 7.912 -12.340 -1.240 1.00 80.62 90 LEU A O 1
ATOM 699 N N . GLN A 1 91 ? 9.266 -10.836 -0.277 1.00 73.56 91 GLN A N 1
ATOM 700 C CA . GLN A 1 91 ? 9.722 -11.696 0.805 1.00 73.56 91 GLN A CA 1
ATOM 701 C C . GLN A 1 91 ? 9.414 -11.021 2.135 1.00 73.56 91 GLN A C 1
ATOM 703 O O . GLN A 1 91 ? 9.831 -9.889 2.376 1.00 73.56 91 GLN A O 1
ATOM 708 N N . VAL A 1 92 ? 8.717 -11.744 3.007 1.00 73.31 92 VAL A N 1
ATOM 709 C CA . VAL A 1 92 ? 8.361 -11.284 4.349 1.00 73.31 92 VAL A CA 1
ATOM 710 C C . VAL A 1 92 ? 9.266 -11.968 5.363 1.00 73.31 92 VAL A C 1
ATOM 712 O O . VAL A 1 92 ? 9.326 -13.195 5.445 1.00 73.31 92 VAL A O 1
ATOM 715 N N . ARG A 1 93 ? 9.977 -11.172 6.157 1.00 63.09 93 ARG A N 1
ATOM 716 C CA . ARG A 1 93 ? 10.785 -11.633 7.279 1.00 63.09 93 ARG A CA 1
ATOM 717 C C . ARG A 1 93 ? 9.987 -11.479 8.566 1.00 63.09 93 ARG A C 1
ATOM 719 O O . ARG A 1 93 ? 9.827 -10.387 9.107 1.00 63.09 93 ARG A O 1
ATOM 726 N N . VAL A 1 94 ? 9.557 -12.612 9.103 1.00 58.09 94 VAL A N 1
ATOM 727 C CA . VAL A 1 94 ? 8.939 -12.680 10.427 1.00 58.09 94 VAL A CA 1
ATOM 728 C C . VAL A 1 94 ? 10.056 -12.674 11.477 1.00 58.09 94 VAL A C 1
ATOM 730 O O . VAL A 1 94 ? 10.584 -13.718 11.850 1.00 58.09 94 VAL A O 1
ATOM 733 N N . PHE A 1 95 ? 10.478 -11.487 11.915 1.00 46.41 95 PHE A N 1
ATOM 734 C CA . PHE A 1 95 ? 11.395 -11.299 13.046 1.00 46.41 95 PHE A CA 1
ATOM 735 C C . PHE A 1 95 ? 10.806 -10.218 13.959 1.00 46.41 95 PHE A C 1
ATOM 737 O O . PHE A 1 95 ? 10.428 -9.164 13.463 1.00 46.41 95 PHE A O 1
ATOM 744 N N . ASN A 1 96 ? 10.661 -10.496 15.260 1.00 44.81 96 ASN A N 1
ATOM 745 C CA . ASN A 1 96 ? 9.907 -9.647 16.194 1.00 44.81 96 ASN A CA 1
ATOM 746 C C . ASN A 1 96 ? 10.641 -8.318 16.464 1.00 44.81 96 ASN A C 1
ATOM 748 O O . ASN A 1 96 ? 11.701 -8.331 17.094 1.00 44.81 96 ASN A O 1
ATOM 752 N N . PRO A 1 97 ? 10.057 -7.183 16.049 1.00 42.69 97 PRO A N 1
ATOM 753 C CA . PRO A 1 97 ? 9.764 -6.153 17.039 1.00 42.69 97 PRO A CA 1
ATOM 754 C C . PRO A 1 97 ? 8.326 -5.615 16.928 1.00 42.69 97 PRO A C 1
ATOM 756 O O . PRO A 1 97 ? 7.642 -5.738 15.917 1.00 42.69 97 PRO A O 1
ATOM 759 N N . THR A 1 98 ? 7.885 -5.100 18.063 1.00 35.81 98 THR A N 1
ATOM 760 C CA . THR A 1 98 ? 6.544 -4.755 18.545 1.00 35.81 98 THR A CA 1
ATOM 761 C C . THR A 1 98 ? 5.838 -3.616 17.790 1.00 35.81 98 THR A C 1
ATOM 763 O O . THR A 1 98 ? 6.488 -2.714 17.263 1.00 35.81 98 THR A O 1
ATOM 766 N N . GLN A 1 99 ? 4.495 -3.628 17.762 1.00 47.97 99 GLN A N 1
ATOM 767 C CA . GLN A 1 99 ? 3.669 -2.520 17.252 1.00 47.97 99 GLN A CA 1
ATOM 768 C C . GLN A 1 99 ? 2.805 -1.965 18.395 1.00 47.97 99 GLN A C 1
ATOM 770 O O . GLN A 1 99 ? 1.887 -2.618 18.893 1.00 47.97 99 GLN A O 1
ATOM 775 N N . LEU A 1 100 ? 3.104 -0.725 18.793 1.00 43.91 100 LEU A N 1
ATOM 776 C CA . LEU A 1 100 ? 2.587 -0.071 20.000 1.00 43.91 100 LEU A CA 1
ATOM 777 C C . LEU A 1 100 ? 1.056 0.116 20.006 1.00 43.91 100 LEU A C 1
ATOM 779 O O . LEU A 1 100 ? 0.440 0.101 21.066 1.00 43.91 100 LEU A O 1
ATOM 783 N N . ILE A 1 101 ? 0.430 0.258 18.832 1.00 47.03 101 ILE A N 1
ATOM 784 C CA . ILE A 1 101 ? -0.990 0.645 18.719 1.00 47.03 101 ILE A CA 1
ATOM 785 C C . ILE A 1 101 ? -1.936 -0.532 18.993 1.00 47.03 101 ILE A C 1
ATOM 787 O O . ILE A 1 101 ? -3.050 -0.350 19.469 1.00 47.03 101 ILE A O 1
ATOM 791 N N . THR A 1 102 ? -1.489 -1.762 18.741 1.00 51.75 102 THR A N 1
ATOM 792 C CA . THR A 1 102 ? -2.314 -2.966 18.934 1.00 51.75 102 THR A CA 1
ATOM 793 C C . THR A 1 102 ? -1.930 -3.718 20.203 1.00 51.75 102 THR A C 1
ATOM 795 O O . THR A 1 102 ? -2.418 -4.824 20.435 1.00 51.75 102 THR A O 1
ATOM 798 N N . ASN A 1 103 ? -1.058 -3.124 21.029 1.00 50.34 103 ASN A N 1
ATOM 799 C CA . ASN A 1 103 ? -0.439 -3.775 22.179 1.00 50.34 103 ASN A CA 1
ATOM 800 C C . ASN A 1 103 ? 0.116 -5.162 21.802 1.00 50.34 103 ASN A C 1
ATOM 802 O O . ASN A 1 103 ? -0.209 -6.168 22.432 1.00 50.34 103 ASN A O 1
ATOM 806 N N . ASP A 1 104 ? 0.859 -5.214 20.692 1.00 55.66 104 ASP A N 1
ATOM 807 C CA . ASP A 1 104 ? 1.471 -6.420 20.121 1.00 55.66 104 ASP A CA 1
ATOM 808 C C . ASP A 1 104 ? 0.517 -7.530 19.665 1.00 55.66 104 ASP A C 1
ATOM 810 O O . ASP A 1 104 ? 0.962 -8.625 19.303 1.00 55.66 104 ASP A O 1
ATOM 814 N N . LYS A 1 105 ? -0.792 -7.259 19.615 1.00 54.47 105 LYS A N 1
ATOM 815 C CA . LYS A 1 105 ? -1.771 -8.197 19.048 1.00 54.47 105 LYS A CA 1
ATOM 816 C C . LYS A 1 105 ? -1.615 -8.337 17.531 1.00 54.47 105 LYS A C 1
ATOM 818 O O . LYS A 1 105 ? -1.876 -9.413 16.997 1.00 54.47 105 LYS A O 1
ATOM 823 N N . PHE A 1 106 ? -1.141 -7.293 16.849 1.00 59.22 106 PHE A N 1
ATOM 824 C CA . PHE A 1 106 ? -0.739 -7.330 15.443 1.00 59.22 106 PHE A CA 1
ATOM 825 C C . PHE A 1 106 ? 0.714 -6.882 15.284 1.00 59.22 106 PHE A C 1
ATOM 827 O O . PHE A 1 106 ? 1.224 -6.075 16.060 1.00 59.22 106 PHE A O 1
ATOM 834 N N . LYS A 1 107 ? 1.395 -7.445 14.282 1.00 55.59 107 LYS A N 1
ATOM 835 C CA . LYS A 1 107 ? 2.826 -7.234 14.050 1.00 55.59 107 LYS A CA 1
ATOM 836 C C . LYS A 1 107 ? 3.048 -6.634 12.671 1.00 55.59 107 LYS A C 1
ATOM 838 O O . LYS A 1 107 ? 2.637 -7.231 11.678 1.00 55.59 107 LYS A O 1
ATOM 843 N N . SER A 1 108 ? 3.758 -5.508 12.622 1.00 55.75 108 SER A N 1
ATOM 844 C CA . SER A 1 108 ? 4.366 -5.035 11.378 1.00 55.75 108 SER A CA 1
ATOM 845 C C . SER A 1 108 ? 5.544 -5.944 11.036 1.00 55.75 108 SER A C 1
ATOM 847 O O . SER A 1 108 ? 6.343 -6.302 11.903 1.00 55.75 108 SER A O 1
ATOM 849 N N . VAL A 1 109 ? 5.621 -6.377 9.781 1.00 53.31 109 VAL A N 1
ATOM 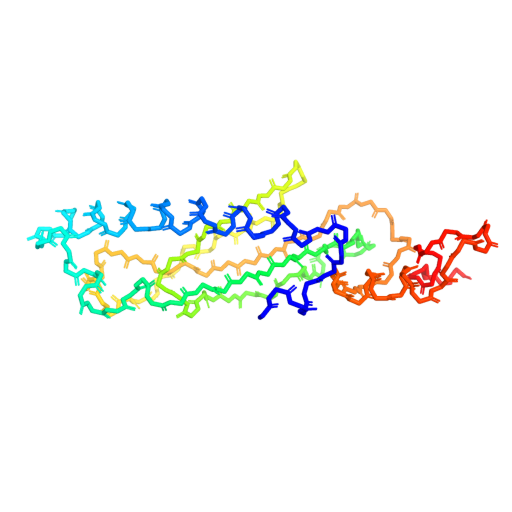850 C CA . VAL A 1 109 ? 6.612 -7.354 9.326 1.00 53.31 109 VAL A CA 1
ATOM 851 C C . VAL A 1 109 ? 7.626 -6.689 8.412 1.00 53.31 109 VAL A C 1
ATOM 853 O O . VAL A 1 109 ? 7.281 -5.906 7.524 1.00 53.31 109 VAL A O 1
ATOM 856 N N . ASN A 1 110 ? 8.901 -7.008 8.632 1.00 60.31 110 ASN A N 1
ATOM 857 C CA . ASN A 1 110 ? 9.953 -6.537 7.749 1.00 60.31 110 ASN A CA 1
ATOM 858 C C . ASN A 1 110 ? 9.825 -7.254 6.402 1.00 60.31 110 ASN A C 1
ATOM 860 O O . ASN A 1 110 ? 9.623 -8.468 6.373 1.00 60.31 110 ASN A O 1
ATOM 864 N N . HIS A 1 111 ? 9.933 -6.534 5.296 1.00 66.94 111 HIS A N 1
ATOM 865 C CA . HIS A 1 111 ? 9.804 -7.111 3.969 1.00 66.94 111 HIS A CA 1
ATOM 866 C C . HIS A 1 111 ? 10.772 -6.470 2.968 1.00 66.94 111 HIS A C 1
ATOM 868 O O . HIS A 1 111 ? 11.308 -5.381 3.183 1.00 66.94 111 HIS A O 1
ATOM 874 N N . LYS A 1 112 ? 11.029 -7.194 1.876 1.00 64.50 112 LYS A N 1
ATOM 875 C CA . LYS A 1 112 ? 11.851 -6.768 0.732 1.00 64.50 112 LYS A CA 1
ATOM 876 C C . LYS A 1 112 ? 11.295 -7.339 -0.566 1.00 64.50 112 LYS A C 1
ATOM 878 O O . LYS A 1 112 ? 10.549 -8.316 -0.538 1.00 64.50 112 LYS A O 1
ATOM 883 N N . ASN A 1 113 ? 11.736 -6.786 -1.692 1.00 62.22 113 ASN A N 1
ATOM 884 C CA . ASN A 1 113 ? 11.498 -7.363 -3.014 1.00 62.22 113 ASN A CA 1
ATOM 885 C C . ASN A 1 113 ? 12.812 -7.862 -3.626 1.00 62.22 113 ASN A C 1
ATOM 887 O O . ASN A 1 113 ? 13.829 -7.165 -3.567 1.00 62.22 113 ASN A O 1
ATOM 891 N N . VAL A 1 114 ? 12.793 -9.056 -4.220 1.00 67.19 114 VAL A N 1
ATOM 892 C CA . VAL A 1 114 ? 13.903 -9.609 -5.019 1.00 67.19 114 VAL A CA 1
ATOM 893 C C . VAL A 1 114 ? 13.617 -9.452 -6.512 1.00 67.19 114 VAL A C 1
ATOM 895 O O . VAL A 1 114 ? 12.456 -9.469 -6.918 1.00 67.19 114 VAL A O 1
ATOM 898 N N . ARG A 1 115 ? 14.657 -9.267 -7.336 1.00 62.62 115 ARG A N 1
ATOM 899 C CA . ARG A 1 115 ? 14.486 -9.117 -8.792 1.00 62.62 115 ARG A CA 1
ATOM 900 C C . ARG A 1 115 ? 14.391 -10.482 -9.479 1.00 62.62 115 ARG A C 1
ATOM 902 O O . ARG A 1 115 ? 15.059 -11.429 -9.073 1.00 62.62 115 ARG A O 1
ATOM 909 N N . ALA A 1 116 ? 13.560 -10.566 -10.518 1.00 55.62 116 ALA A N 1
ATOM 910 C CA . ALA A 1 116 ? 13.421 -11.763 -11.343 1.00 55.62 116 ALA A CA 1
ATOM 911 C C . ALA A 1 116 ? 14.657 -11.981 -12.236 1.00 55.62 116 ALA A C 1
ATOM 913 O O . ALA A 1 116 ? 15.316 -11.023 -12.653 1.00 55.62 116 ALA A O 1
ATOM 914 N N . ASN A 1 117 ? 14.953 -13.253 -12.514 1.00 47.19 117 ASN A N 1
ATOM 915 C CA . ASN A 1 117 ? 16.125 -13.700 -13.258 1.00 47.19 117 ASN A CA 1
ATOM 916 C C . ASN A 1 117 ? 15.807 -13.836 -14.753 1.00 47.19 117 ASN A C 1
ATOM 918 O O . ASN A 1 117 ? 15.576 -14.941 -15.222 1.00 47.19 117 ASN A O 1
ATOM 922 N N . GLU A 1 118 ? 15.787 -12.724 -15.486 1.00 49.41 118 GLU A N 1
ATOM 923 C CA . GLU A 1 118 ? 15.969 -12.714 -16.944 1.00 49.41 118 GLU A CA 1
ATOM 924 C C . GLU A 1 118 ? 16.776 -11.462 -17.330 1.00 49.41 118 GLU A C 1
ATOM 926 O O . GLU A 1 118 ? 16.729 -10.442 -16.650 1.00 49.41 118 GLU A O 1
ATOM 931 N N . GLY A 1 119 ? 17.614 -11.553 -18.365 1.00 51.22 119 GLY A N 1
ATOM 932 C CA . GLY A 1 119 ? 18.687 -10.582 -18.618 1.00 51.22 119 GLY A CA 1
ATOM 933 C C . GLY A 1 119 ? 18.233 -9.118 -18.710 1.00 51.22 119 GLY A C 1
ATOM 934 O O . GLY A 1 119 ? 17.167 -8.791 -19.231 1.00 51.22 119 GLY A O 1
ATOM 935 N N . VAL A 1 120 ? 19.081 -8.213 -18.220 1.00 46.38 120 VAL A N 1
ATOM 936 C CA . VAL A 1 120 ? 18.737 -6.790 -18.100 1.00 46.38 120 VAL A CA 1
ATOM 937 C C . VAL A 1 120 ? 18.782 -6.095 -19.430 1.00 46.38 120 VAL A C 1
ATOM 939 O O . VAL A 1 120 ? 19.802 -6.079 -20.115 1.00 46.38 120 VAL A O 1
ATOM 942 N N . VAL A 1 121 ? 17.671 -5.448 -19.751 1.00 55.03 121 VAL A N 1
ATOM 943 C CA . VAL A 1 121 ? 17.562 -4.614 -20.943 1.00 55.03 121 VAL A CA 1
ATOM 944 C C . VAL A 1 121 ? 17.398 -3.137 -20.573 1.00 55.03 121 VAL A C 1
ATOM 946 O O . VAL A 1 121 ? 17.734 -2.295 -21.399 1.00 55.03 121 VAL A O 1
ATOM 949 N N . TYR A 1 122 ? 16.961 -2.792 -19.349 1.00 54.59 122 TYR A N 1
ATOM 950 C CA . TYR A 1 122 ? 16.561 -1.425 -18.977 1.00 54.59 122 TYR A CA 1
ATOM 951 C C . TYR A 1 122 ? 17.033 -0.988 -17.570 1.00 54.59 122 TYR A C 1
ATOM 953 O O . TYR A 1 122 ? 17.074 -1.797 -16.647 1.00 54.59 122 TYR A O 1
ATOM 961 N N . ARG A 1 123 ? 17.360 0.302 -17.406 1.00 53.97 123 ARG A N 1
ATOM 962 C CA . ARG A 1 123 ? 17.721 0.986 -16.152 1.00 53.97 123 ARG A CA 1
ATOM 963 C C . ARG A 1 123 ? 16.496 1.232 -15.266 1.00 53.97 123 ARG A C 1
ATOM 965 O O . ARG A 1 123 ? 15.381 1.375 -15.766 1.00 53.97 123 ARG A O 1
ATOM 972 N N . GLU A 1 124 ? 16.722 1.321 -13.960 1.00 49.03 124 GLU A N 1
ATOM 973 C CA . GLU A 1 124 ? 15.684 1.586 -12.957 1.00 49.03 124 GLU A CA 1
ATOM 974 C C . GLU A 1 124 ? 15.070 2.991 -13.121 1.00 49.03 124 GLU A C 1
ATOM 976 O O . GLU A 1 124 ? 15.772 3.952 -13.442 1.00 49.03 124 GLU A O 1
ATOM 981 N N . THR A 1 125 ? 13.749 3.110 -12.952 1.00 53.66 125 THR A N 1
ATOM 982 C CA . THR A 1 125 ? 13.003 4.375 -13.062 1.00 53.66 125 THR A CA 1
ATOM 983 C C . THR A 1 125 ? 11.662 4.273 -12.330 1.00 53.66 125 THR A C 1
ATOM 985 O O . THR A 1 125 ? 11.172 3.169 -12.092 1.00 53.66 125 THR A O 1
ATOM 988 N N . THR A 1 126 ? 11.038 5.404 -11.996 1.00 64.31 126 THR A N 1
ATOM 989 C CA . THR A 1 126 ? 9.672 5.409 -11.452 1.00 64.31 126 THR A CA 1
ATOM 990 C C . THR A 1 126 ? 8.633 5.408 -12.576 1.00 64.31 126 THR A C 1
ATOM 992 O O . THR A 1 126 ? 8.895 5.869 -13.688 1.00 64.31 126 THR A O 1
ATOM 995 N N . ILE A 1 127 ? 7.410 4.942 -12.292 1.00 58.31 127 ILE A N 1
ATOM 996 C CA . ILE A 1 127 ? 6.289 5.025 -13.249 1.00 58.31 127 ILE A CA 1
ATOM 997 C C . ILE A 1 127 ? 6.015 6.483 -13.641 1.00 58.31 127 ILE A C 1
ATOM 999 O O . ILE A 1 127 ? 5.744 6.775 -14.806 1.00 58.31 127 ILE A O 1
ATOM 1003 N N . LYS A 1 128 ? 6.135 7.409 -12.682 1.00 61.78 128 LYS A N 1
ATOM 1004 C CA . LYS A 1 128 ? 5.988 8.846 -12.920 1.00 61.78 128 LYS A CA 1
ATOM 1005 C C . LYS A 1 128 ? 7.026 9.346 -13.923 1.00 61.78 128 LYS A C 1
ATOM 1007 O O . LYS A 1 128 ? 6.651 10.022 -14.878 1.00 61.78 128 LYS A O 1
ATOM 1012 N N . ASP A 1 129 ? 8.292 8.981 -13.752 1.00 65.00 129 ASP A N 1
ATOM 1013 C CA . ASP A 1 129 ? 9.378 9.417 -14.636 1.00 65.00 129 ASP A CA 1
ATOM 1014 C C . ASP A 1 129 ? 9.272 8.783 -16.025 1.00 65.00 129 ASP A C 1
ATOM 1016 O O . ASP A 1 129 ? 9.412 9.477 -17.034 1.00 65.00 129 ASP A O 1
ATOM 1020 N N . PHE A 1 130 ? 8.939 7.489 -16.098 1.00 69.50 130 PHE A N 1
ATOM 1021 C CA . PHE A 1 130 ? 8.702 6.802 -17.367 1.00 69.50 130 PHE A CA 1
ATOM 1022 C C . PHE A 1 130 ? 7.558 7.442 -18.154 1.00 69.50 130 PHE A C 1
ATOM 1024 O O . PHE A 1 130 ? 7.707 7.717 -19.345 1.00 69.50 130 PHE A O 1
ATOM 1031 N N . LEU A 1 131 ? 6.426 7.705 -17.495 1.00 65.12 131 LEU A N 1
ATOM 1032 C CA . LEU A 1 131 ? 5.266 8.315 -18.138 1.00 65.12 131 LEU A CA 1
ATOM 1033 C C . LEU A 1 131 ? 5.537 9.775 -18.506 1.00 65.12 131 LEU A C 1
ATOM 1035 O O . LEU A 1 131 ? 5.192 10.194 -19.608 1.00 65.12 131 LEU A O 1
ATOM 1039 N N . THR A 1 132 ? 6.234 10.527 -17.654 1.00 71.81 132 THR A N 1
ATOM 1040 C CA . THR A 1 132 ? 6.672 11.896 -17.967 1.00 71.81 132 THR A CA 1
ATOM 1041 C C . THR A 1 132 ? 7.545 11.912 -19.222 1.00 71.81 132 THR A C 1
ATOM 1043 O O . THR A 1 132 ? 7.291 12.697 -20.137 1.00 71.81 132 THR A O 1
ATOM 1046 N N . HIS A 1 133 ? 8.519 11.002 -19.326 1.00 74.00 133 HIS A N 1
ATOM 1047 C CA . HIS A 1 133 ? 9.333 10.855 -20.529 1.00 74.00 133 HIS A CA 1
ATOM 1048 C C . HIS A 1 133 ? 8.494 10.448 -21.748 1.00 74.00 133 HIS A C 1
ATOM 1050 O O . HIS A 1 133 ? 8.614 11.073 -22.797 1.00 74.00 133 HIS A O 1
ATOM 1056 N N . TYR A 1 134 ? 7.621 9.444 -21.612 1.00 64.81 134 TYR A N 1
ATOM 1057 C CA . TYR A 1 134 ? 6.747 8.961 -22.684 1.00 64.81 134 TYR A CA 1
ATOM 1058 C C . TYR A 1 134 ? 5.918 10.094 -23.304 1.00 64.81 134 TYR A C 1
ATOM 1060 O O . TYR A 1 134 ? 5.890 10.235 -24.526 1.00 64.81 134 TYR A O 1
ATOM 1068 N N . PHE A 1 135 ? 5.289 10.930 -22.473 1.00 73.81 135 PHE A N 1
ATOM 1069 C CA . PHE A 1 135 ? 4.458 12.039 -22.952 1.00 73.81 135 PHE A CA 1
ATOM 1070 C C . PHE A 1 135 ? 5.271 13.215 -23.490 1.00 73.81 135 PHE A C 1
ATOM 1072 O O . PHE A 1 135 ? 4.837 13.858 -24.441 1.00 73.81 135 PHE A O 1
ATOM 1079 N N . THR A 1 136 ? 6.454 13.476 -22.930 1.00 75.62 136 THR A N 1
ATOM 1080 C CA . THR A 1 136 ? 7.345 14.544 -23.416 1.00 75.62 136 THR A CA 1
ATOM 1081 C C . THR A 1 136 ? 7.962 14.193 -24.769 1.00 75.62 136 THR A C 1
ATOM 1083 O O . THR A 1 136 ? 8.152 15.062 -25.614 1.00 75.62 136 THR A O 1
ATOM 1086 N N . LYS A 1 137 ? 8.270 12.912 -24.982 1.00 74.94 137 LYS A N 1
ATOM 1087 C CA . LYS A 1 137 ? 8.911 12.402 -26.194 1.00 74.94 137 LYS A CA 1
ATOM 1088 C C . LYS A 1 137 ? 8.005 12.468 -27.432 1.00 74.94 137 LYS A C 1
ATOM 1090 O O . LYS A 1 137 ? 8.491 12.734 -28.527 1.00 74.94 137 LYS A O 1
ATOM 1095 N N . GLY A 1 138 ? 6.703 12.234 -27.270 1.00 67.50 138 GLY A N 1
ATOM 1096 C CA . GLY A 1 138 ? 5.760 12.174 -28.390 1.00 67.50 138 GLY A CA 1
ATOM 1097 C C . GLY A 1 138 ? 5.933 10.932 -29.281 1.00 67.50 138 GLY A C 1
ATOM 1098 O O . GLY A 1 138 ? 6.653 9.992 -28.948 1.00 67.50 138 GLY A O 1
ATOM 1099 N N . LEU A 1 139 ? 5.223 10.901 -30.415 1.00 61.75 139 LEU A N 1
ATOM 1100 C CA . LEU A 1 139 ? 5.213 9.770 -31.354 1.00 61.75 139 LEU A CA 1
ATOM 1101 C C . LEU A 1 139 ? 6.279 9.957 -32.444 1.00 61.75 139 LEU A C 1
ATOM 1103 O O . LEU A 1 139 ? 5.970 10.306 -33.579 1.00 61.75 139 LEU A O 1
ATOM 1107 N N . ASP A 1 140 ? 7.541 9.725 -32.091 1.00 75.31 140 ASP A N 1
ATOM 1108 C CA . ASP A 1 140 ? 8.701 9.878 -32.988 1.00 75.31 140 ASP A CA 1
ATOM 1109 C C . ASP A 1 140 ? 9.111 8.577 -33.714 1.00 75.31 140 ASP A C 1
ATOM 1111 O O . ASP A 1 140 ? 10.159 8.506 -34.353 1.00 75.31 140 ASP A O 1
ATOM 1115 N N . GLY A 1 141 ? 8.296 7.522 -33.601 1.00 56.62 141 GLY A N 1
ATOM 1116 C CA . GLY A 1 141 ? 8.574 6.207 -34.187 1.00 56.62 141 GLY A CA 1
ATOM 1117 C C . GLY A 1 141 ? 9.578 5.355 -33.402 1.00 56.62 141 GLY A C 1
ATOM 1118 O O . GLY A 1 141 ? 9.863 4.229 -33.809 1.00 56.62 141 GLY A O 1
ATOM 1119 N N . THR A 1 142 ? 10.086 5.830 -32.260 1.00 54.75 142 THR A N 1
ATOM 1120 C CA . THR A 1 142 ? 10.993 5.067 -31.394 1.00 54.75 142 THR A CA 1
ATOM 1121 C C . THR A 1 142 ? 10.318 4.711 -30.061 1.00 54.75 142 THR A C 1
ATOM 1123 O O . THR A 1 142 ? 9.542 5.484 -29.503 1.00 54.75 142 THR A O 1
ATOM 1126 N N . SER A 1 143 ? 10.599 3.529 -29.495 1.00 63.72 143 SER A N 1
ATOM 1127 C CA . SER A 1 143 ? 9.978 3.098 -28.222 1.00 63.72 143 SER A CA 1
ATOM 1128 C C . SER A 1 143 ? 10.363 4.018 -27.060 1.00 63.72 143 SER A C 1
ATOM 1130 O O . SER A 1 143 ? 11.542 4.286 -26.879 1.00 63.72 143 SER A O 1
ATOM 1132 N N . SER A 1 144 ? 9.440 4.472 -26.210 1.00 60.84 144 SER A N 1
ATOM 1133 C CA . SER A 1 144 ? 9.774 5.297 -25.025 1.00 60.84 144 SER A CA 1
ATOM 1134 C C . SER A 1 144 ? 10.603 4.551 -23.971 1.00 60.84 144 SER A C 1
ATOM 1136 O O . SER A 1 144 ? 11.273 5.166 -23.142 1.00 60.84 144 SER A O 1
ATOM 1138 N N . SER A 1 145 ? 10.636 3.216 -24.035 1.00 50.38 145 SER A N 1
ATOM 1139 C CA . SER A 1 145 ? 11.555 2.402 -23.233 1.00 50.38 145 SER A CA 1
ATOM 1140 C C . SER A 1 145 ? 12.999 2.440 -23.745 1.00 50.38 145 SER A C 1
ATOM 1142 O O . SER A 1 145 ? 13.901 2.015 -23.029 1.00 50.38 145 SER A O 1
ATOM 1144 N N . SER A 1 146 ? 13.262 2.977 -24.946 1.00 62.50 146 SER A N 1
ATOM 1145 C CA . SER A 1 146 ? 14.622 3.071 -25.494 1.00 62.50 146 SER A CA 1
ATOM 1146 C C . SER A 1 146 ? 15.537 3.940 -24.633 1.00 62.50 146 SER A C 1
ATOM 1148 O O . SER A 1 146 ? 16.688 3.570 -24.438 1.00 62.50 146 SER A O 1
ATOM 1150 N N . HIS A 1 147 ? 15.021 5.025 -24.045 1.00 66.25 147 HIS A N 1
ATOM 1151 C CA . HIS A 1 147 ? 15.797 5.901 -23.160 1.00 66.25 147 HIS A CA 1
ATOM 1152 C C . HIS A 1 147 ? 16.193 5.220 -21.841 1.00 66.25 147 HIS A C 1
ATOM 1154 O O . HIS A 1 147 ? 17.094 5.689 -21.151 1.00 66.25 147 HIS A O 1
ATOM 1160 N N . LEU A 1 148 ? 15.521 4.117 -21.492 1.00 59.06 148 LEU A N 1
ATOM 1161 C CA . LEU A 1 148 ? 15.878 3.290 -20.351 1.00 59.06 148 LEU A CA 1
ATOM 1162 C C . LEU A 1 148 ? 16.847 2.179 -20.731 1.00 59.06 148 LEU A C 1
ATOM 1164 O O . LEU A 1 148 ? 17.368 1.551 -19.820 1.00 59.06 148 LEU A O 1
ATOM 1168 N N . LYS A 1 149 ? 17.089 1.889 -22.017 1.00 61.25 149 LYS A N 1
ATOM 1169 C CA . LYS A 1 149 ? 17.953 0.762 -22.377 1.00 61.25 149 LYS A CA 1
ATOM 1170 C C . LYS A 1 149 ? 19.365 0.983 -21.853 1.00 61.25 149 LYS A C 1
ATOM 1172 O O . LYS A 1 149 ? 19.955 2.035 -22.088 1.00 61.25 149 LYS A O 1
ATOM 1177 N N . LEU A 1 150 ? 19.904 -0.014 -21.158 1.00 52.56 150 LEU A N 1
ATOM 1178 C CA . LEU A 1 150 ? 21.328 -0.027 -20.835 1.00 52.56 150 LEU A CA 1
ATOM 1179 C C . LEU A 1 150 ? 22.092 -0.268 -22.143 1.00 52.56 150 LEU A C 1
ATOM 1181 O O . LEU A 1 150 ? 21.770 -1.205 -22.879 1.00 52.56 150 LEU A O 1
ATOM 1185 N N . CYS A 1 151 ? 23.055 0.600 -22.466 1.00 44.94 151 CYS A N 1
ATOM 1186 C CA . CYS A 1 151 ? 23.952 0.372 -23.597 1.00 44.94 151 CYS A CA 1
ATOM 1187 C C . CYS A 1 151 ? 24.701 -0.947 -23.370 1.00 44.94 151 CYS A C 1
ATOM 1189 O O . CYS A 1 151 ? 25.244 -1.158 -22.286 1.00 44.94 151 CYS A O 1
ATOM 1191 N N . LYS A 1 152 ? 24.707 -1.818 -24.382 1.00 45.25 152 LYS A N 1
ATOM 1192 C CA . LYS A 1 152 ? 25.710 -2.881 -24.479 1.00 45.25 152 LYS A CA 1
ATOM 1193 C C . LYS A 1 152 ? 27.013 -2.296 -24.998 1.00 45.25 152 LYS A C 1
ATOM 1195 O O . LYS A 1 152 ? 26.920 -1.397 -25.865 1.00 45.25 152 LYS A O 1
#

Organism: Davidia involucrata (NCBI:txid16924)

Foldseek 3Di:
DLVLDQPVCSVVVVVVQVVVLVVVLVVQLVLCVVLVHHSCVCVVVVLSPDDDDFDQDFFADQCLVPDFSFDWDWDPHPDDDDDDDPVFFKDWDPDDDADVPSRRPDGTTTITGTHDDDDGFFAGDGPSVLSVQVVVVPPPVDDSRVVGGDDD

pLDDT: mean 74.41, std 15.84, range [35.81, 97.25]